Protein AF-A0A2E5D729-F1 (afdb_monomer_lite)

Secondary structure (DSSP, 8-state):
-----SS--PPTTEESSGGGS-TTEEEEESSSSSSSEEEEEPPS--------EEETTS-EESSHHHHHHTT--EEEESPPPP----

Structure (mmCIF, N/CA/C/O backbone):
data_AF-A0A2E5D729-F1
#
_entry.id   AF-A0A2E5D729-F1
#
loop_
_atom_site.group_PDB
_atom_site.id
_atom_site.type_symbol
_atom_site.label_atom_id
_atom_site.label_alt_id
_atom_site.label_comp_id
_atom_site.label_asym_id
_atom_site.label_entity_id
_atom_site.label_seq_id
_atom_site.pdbx_PDB_ins_code
_atom_site.Cartn_x
_atom_site.Cartn_y
_atom_site.Cartn_z
_atom_site.occupancy
_atom_site.B_iso_or_equiv
_atom_site.auth_seq_id
_atom_site.auth_comp_id
_atom_site.auth_asym_id
_atom_site.auth_atom_id
_atom_site.pdbx_PDB_model_num
ATOM 1 N N . MET A 1 1 ? 25.559 -5.937 -29.545 1.00 47.34 1 MET A N 1
ATOM 2 C CA . MET A 1 1 ? 24.169 -6.375 -29.301 1.00 47.34 1 MET A CA 1
ATOM 3 C C . MET A 1 1 ? 23.698 -5.693 -28.034 1.00 47.34 1 MET A C 1
ATOM 5 O O . MET A 1 1 ? 24.494 -5.524 -27.122 1.00 47.34 1 MET A O 1
ATOM 9 N N . ASN A 1 2 ? 22.474 -5.186 -28.075 1.00 48.78 2 ASN A N 1
ATOM 10 C CA . ASN A 1 2 ? 21.964 -4.108 -27.238 1.00 48.78 2 ASN A CA 1
ATOM 11 C C . ASN A 1 2 ? 21.389 -4.677 -25.943 1.00 48.78 2 ASN A C 1
ATOM 13 O O . ASN A 1 2 ? 20.524 -5.545 -26.020 1.00 48.78 2 ASN A O 1
ATOM 17 N N . VAL A 1 3 ? 21.786 -4.143 -24.792 1.00 59.12 3 VAL A N 1
ATOM 18 C CA . VAL A 1 3 ? 20.981 -4.287 -23.577 1.00 59.12 3 VAL A CA 1
ATOM 19 C C . VAL A 1 3 ? 20.228 -2.974 -23.405 1.00 59.12 3 VAL A C 1
ATOM 21 O O . VAL A 1 3 ? 20.817 -1.947 -23.077 1.00 59.12 3 VAL A O 1
ATOM 24 N N . ARG A 1 4 ? 18.931 -2.987 -23.724 1.00 57.50 4 ARG A N 1
ATOM 25 C CA . ARG A 1 4 ? 17.986 -1.964 -23.271 1.00 57.50 4 ARG A CA 1
ATOM 26 C C . ARG A 1 4 ? 17.266 -2.589 -22.083 1.00 57.50 4 ARG A C 1
ATOM 28 O O . ARG A 1 4 ? 16.395 -3.419 -22.295 1.00 57.50 4 ARG A O 1
ATOM 35 N N . GLN A 1 5 ? 17.682 -2.197 -20.884 1.00 54.47 5 GLN A N 1
ATOM 36 C CA . GLN A 1 5 ? 17.130 -2.594 -19.587 1.00 54.47 5 GLN A CA 1
ATOM 37 C C . GLN A 1 5 ? 17.507 -3.996 -19.071 1.00 54.47 5 GLN A C 1
ATOM 39 O O . GLN A 1 5 ? 17.136 -5.021 -19.632 1.00 54.47 5 GLN A O 1
ATOM 44 N N . GLU A 1 6 ? 18.169 -4.020 -17.914 1.00 50.00 6 GLU A N 1
ATOM 45 C CA . GLU A 1 6 ? 18.085 -5.132 -16.964 1.00 50.00 6 GLU A CA 1
ATOM 46 C C . GLU A 1 6 ? 16.758 -4.920 -16.201 1.00 50.00 6 GLU A C 1
ATOM 48 O O . GLU A 1 6 ? 16.716 -4.182 -15.221 1.00 50.00 6 GLU A O 1
ATOM 53 N N . GLY A 1 7 ? 15.639 -5.421 -16.740 1.00 60.22 7 GLY A N 1
ATOM 54 C CA . GLY A 1 7 ? 14.292 -5.198 -16.189 1.00 60.22 7 GLY A CA 1
ATOM 55 C C . GLY A 1 7 ? 13.171 -5.443 -17.208 1.00 60.22 7 GLY A C 1
ATOM 56 O O . GLY A 1 7 ? 13.428 -5.532 -18.408 1.00 60.22 7 GLY A O 1
ATOM 57 N N . ALA A 1 8 ? 11.928 -5.592 -16.739 1.00 61.47 8 ALA A N 1
ATOM 58 C CA . ALA A 1 8 ? 10.761 -5.786 -17.605 1.00 61.47 8 ALA A CA 1
ATOM 59 C C . ALA A 1 8 ? 10.546 -4.577 -18.545 1.00 61.47 8 ALA A C 1
ATOM 61 O O . ALA A 1 8 ? 10.850 -3.442 -18.183 1.00 61.47 8 ALA A O 1
ATOM 62 N N . CYS A 1 9 ? 10.022 -4.809 -19.758 1.00 62.09 9 CYS A N 1
ATOM 63 C CA . CYS A 1 9 ? 9.695 -3.762 -20.740 1.00 62.09 9 CYS A CA 1
ATOM 64 C C . CYS A 1 9 ? 8.449 -2.964 -20.318 1.00 62.09 9 CYS A C 1
ATOM 66 O O . CYS A 1 9 ? 7.403 -3.063 -20.956 1.00 62.09 9 CYS A O 1
ATOM 68 N N . LEU A 1 10 ? 8.553 -2.231 -19.217 1.00 69.25 10 LEU A N 1
ATOM 69 C CA . LEU A 1 10 ? 7.470 -1.450 -18.632 1.00 69.25 10 LEU A CA 1
ATOM 70 C C . LEU A 1 10 ? 7.421 -0.069 -19.291 1.00 69.25 10 LEU A C 1
ATOM 72 O O . LEU A 1 10 ? 8.467 0.521 -19.579 1.00 69.25 10 LEU A O 1
ATOM 76 N N . SER A 1 11 ? 6.217 0.431 -19.579 1.00 75.00 11 SER A N 1
ATOM 77 C CA . SER A 1 11 ? 6.050 1.827 -20.003 1.00 75.00 11 SER A CA 1
ATOM 78 C C . SER A 1 11 ? 6.301 2.782 -18.817 1.00 75.00 11 SER A C 1
ATOM 80 O O . SER A 1 11 ? 6.386 2.330 -17.673 1.00 75.00 11 SER A O 1
ATOM 82 N N . GLU A 1 12 ? 6.499 4.090 -19.052 1.00 75.31 12 GLU A N 1
ATOM 83 C CA . GLU A 1 12 ? 6.798 5.038 -17.960 1.00 75.31 12 GLU A CA 1
ATOM 84 C C . GLU A 1 12 ? 5.724 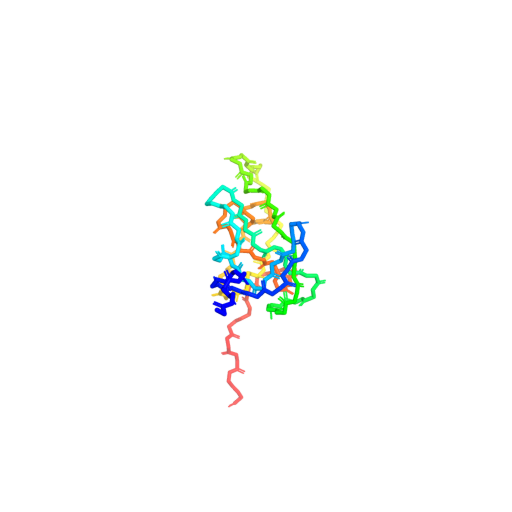4.980 -16.859 1.00 75.31 12 GLU A C 1
ATOM 86 O O . GLU A 1 12 ? 4.561 5.309 -17.086 1.00 75.31 12 GLU A O 1
ATOM 91 N N . GLY A 1 13 ? 6.137 4.568 -15.657 1.00 81.75 13 GLY A N 1
ATOM 92 C CA . GLY A 1 13 ? 5.274 4.463 -14.482 1.00 81.75 13 GLY A CA 1
ATOM 93 C C . GLY A 1 13 ? 4.580 3.111 -14.295 1.00 81.75 13 GLY A C 1
ATOM 94 O O . GLY A 1 13 ? 3.912 2.944 -13.281 1.00 81.75 13 GLY A O 1
ATOM 95 N N . GLU A 1 14 ? 4.727 2.141 -15.200 1.00 92.81 14 GLU A N 1
ATOM 96 C CA . GLU A 1 14 ? 4.282 0.758 -14.973 1.00 92.81 14 GLU A CA 1
ATOM 97 C C . GLU A 1 14 ? 5.278 -0.017 -14.100 1.00 92.81 14 GLU A C 1
ATOM 99 O O . GLU A 1 14 ? 6.484 0.216 -14.142 1.00 92.81 14 GLU A O 1
ATOM 104 N N . CYS A 1 15 ? 4.778 -0.979 -13.328 1.00 93.81 15 CYS A N 1
ATOM 105 C CA . CYS A 1 15 ? 5.589 -1.837 -12.469 1.00 93.81 15 CYS A CA 1
ATOM 106 C C . CYS A 1 15 ? 5.023 -3.254 -12.397 1.00 93.81 15 CYS A C 1
ATOM 108 O O . CYS A 1 15 ? 3.836 -3.493 -12.621 1.00 93.81 15 CYS A O 1
ATOM 110 N N . THR A 1 16 ? 5.876 -4.207 -12.043 1.00 93.50 16 THR A N 1
ATOM 111 C CA . THR A 1 16 ? 5.477 -5.567 -11.644 1.00 93.50 16 THR A CA 1
ATOM 112 C C . THR A 1 16 ? 5.874 -5.887 -10.207 1.00 93.50 16 THR A C 1
ATOM 114 O O . THR A 1 16 ? 5.412 -6.868 -9.621 1.00 93.50 16 THR A O 1
ATOM 117 N N . SER A 1 17 ? 6.723 -5.044 -9.622 1.00 93.25 17 SER A N 1
ATOM 118 C CA . SER A 1 17 ? 7.211 -5.119 -8.256 1.00 93.25 17 SER A CA 1
ATOM 119 C C . SER A 1 17 ? 7.674 -3.742 -7.771 1.00 93.25 17 SER A C 1
ATOM 121 O O . SER A 1 17 ? 7.888 -2.830 -8.566 1.00 93.25 17 SER A O 1
ATOM 123 N N . ASN A 1 18 ? 7.901 -3.593 -6.463 1.00 93.19 18 ASN A N 1
ATOM 124 C CA . ASN A 1 18 ? 8.443 -2.349 -5.898 1.00 93.19 18 ASN A CA 1
ATOM 125 C C . ASN A 1 18 ? 9.861 -2.017 -6.398 1.00 93.19 18 ASN A C 1
ATOM 127 O O . ASN A 1 18 ? 10.259 -0.862 -6.321 1.00 93.19 18 ASN A O 1
ATOM 131 N N . ASN A 1 19 ? 10.614 -2.996 -6.913 1.00 93.00 19 ASN A N 1
ATOM 132 C CA . ASN A 1 19 ? 11.964 -2.767 -7.442 1.00 93.00 19 ASN A CA 1
ATOM 133 C C . ASN A 1 19 ? 11.956 -2.023 -8.784 1.00 93.00 19 ASN A C 1
ATOM 135 O O . ASN A 1 19 ? 12.979 -1.470 -9.175 1.00 93.00 19 ASN A O 1
ATOM 139 N N . ASP A 1 20 ? 10.813 -2.015 -9.471 1.00 92.44 20 ASP A N 1
ATOM 140 C CA . ASP A 1 20 ? 10.633 -1.277 -10.721 1.00 92.44 20 ASP A CA 1
ATOM 141 C C . ASP A 1 20 ? 10.383 0.221 -10.458 1.00 92.44 20 ASP A C 1
ATOM 143 O O . ASP A 1 20 ? 10.439 1.031 -11.381 1.00 92.44 20 ASP A O 1
ATOM 147 N N . CYS A 1 21 ? 10.123 0.599 -9.199 1.00 92.69 21 CYS A N 1
ATOM 148 C CA . CYS A 1 21 ? 9.774 1.955 -8.798 1.00 92.69 21 CYS A CA 1
ATOM 149 C C . CYS A 1 21 ? 10.932 2.675 -8.079 1.00 92.69 21 CYS A C 1
ATOM 151 O O . CYS A 1 21 ? 11.733 2.044 -7.382 1.00 92.69 21 CYS A O 1
ATOM 153 N N . PRO A 1 22 ? 11.011 4.016 -8.178 1.00 91.25 22 PRO A N 1
ATOM 154 C CA . PRO A 1 22 ? 11.881 4.824 -7.325 1.00 91.25 22 PRO A CA 1
ATOM 155 C C . PRO A 1 22 ? 11.601 4.570 -5.836 1.00 91.25 22 PRO A C 1
ATOM 157 O O . PRO A 1 22 ? 10.469 4.300 -5.450 1.00 91.25 22 PRO A O 1
ATOM 160 N N . GLY A 1 23 ? 12.599 4.725 -4.961 1.00 89.44 23 GLY A N 1
ATOM 161 C CA . GLY A 1 23 ? 12.459 4.381 -3.532 1.00 89.44 23 GLY A CA 1
ATOM 162 C C . GLY A 1 23 ? 11.391 5.166 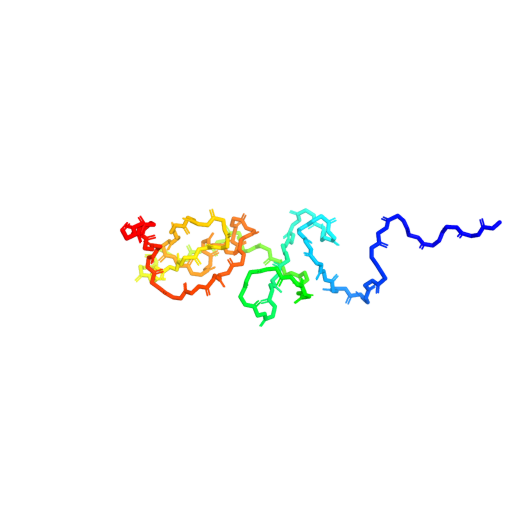-2.742 1.00 89.44 23 GLY A C 1
ATOM 163 O O . GLY A 1 23 ? 10.983 4.734 -1.660 1.00 89.44 23 GLY A O 1
ATOM 164 N N . SER A 1 24 ? 10.927 6.304 -3.268 1.00 92.75 24 SER A N 1
ATOM 165 C CA . SER A 1 24 ? 9.809 7.098 -2.730 1.00 92.75 24 SER A CA 1
ATOM 166 C C . SER A 1 24 ? 8.428 6.607 -3.181 1.00 92.75 24 SER A C 1
ATOM 168 O O . SER A 1 24 ? 7.407 7.146 -2.756 1.00 92.75 24 SER A O 1
ATOM 170 N N . GLU A 1 25 ? 8.382 5.601 -4.045 1.00 96.75 25 GLU A N 1
ATOM 171 C CA . GLU A 1 25 ? 7.175 5.053 -4.647 1.00 96.75 25 GLU A CA 1
ATOM 172 C C . GLU A 1 25 ? 7.044 3.564 -4.323 1.00 96.75 25 GLU A C 1
ATOM 174 O O . GLU A 1 25 ? 7.941 2.928 -3.766 1.00 96.75 25 GLU A O 1
ATOM 179 N N . TYR A 1 26 ? 5.881 3.010 -4.626 1.00 96.31 26 TYR A N 1
ATOM 180 C CA . TYR A 1 26 ? 5.613 1.587 -4.517 1.00 96.31 26 TYR A CA 1
ATOM 181 C C . TYR A 1 26 ? 4.742 1.140 -5.679 1.00 96.31 26 TYR A C 1
ATOM 183 O O . TYR A 1 26 ? 4.050 1.947 -6.300 1.00 96.31 26 TYR A O 1
ATOM 191 N N . CYS A 1 27 ? 4.766 -0.154 -5.963 1.00 96.56 27 CYS A N 1
ATOM 192 C CA . CYS A 1 27 ? 3.963 -0.713 -7.026 1.00 96.56 27 CYS A CA 1
ATOM 193 C C . CYS A 1 27 ? 2.523 -0.915 -6.546 1.00 96.56 27 CYS A C 1
ATOM 195 O O . CYS A 1 27 ? 2.231 -1.837 -5.774 1.00 96.56 27 CYS A O 1
ATOM 197 N N . LEU A 1 28 ? 1.622 -0.044 -7.005 1.00 96.56 28 LEU A N 1
ATOM 198 C CA . LEU A 1 28 ? 0.186 -0.190 -6.811 1.00 96.56 28 LEU A CA 1
ATOM 199 C C . LEU A 1 28 ? -0.361 -1.175 -7.848 1.00 96.56 28 LEU A C 1
ATOM 201 O O . LEU A 1 28 ? -0.480 -0.845 -9.030 1.00 96.56 28 LEU A O 1
ATOM 205 N N . PHE A 1 29 ? -0.729 -2.379 -7.414 1.00 95.75 29 PHE A N 1
ATOM 206 C CA . PHE A 1 29 ? -1.290 -3.388 -8.307 1.00 95.75 29 PHE A CA 1
ATOM 207 C C . PHE A 1 29 ? -2.707 -3.024 -8.741 1.00 95.75 29 PHE A C 1
ATOM 209 O O . PHE A 1 29 ? -3.565 -2.667 -7.935 1.00 95.75 29 PHE A O 1
ATOM 216 N N . THR A 1 30 ? -2.978 -3.181 -10.036 1.00 91.62 30 THR A N 1
ATOM 217 C CA . THR A 1 30 ? -4.315 -2.928 -10.594 1.00 91.62 30 THR A CA 1
ATOM 218 C C . THR A 1 30 ? -5.344 -3.974 -10.164 1.00 91.62 30 THR A C 1
ATOM 220 O O . THR A 1 30 ? -6.542 -3.686 -10.144 1.00 91.62 30 THR A O 1
ATOM 223 N N . ARG A 1 31 ? -4.901 -5.196 -9.831 1.00 89.81 31 ARG A N 1
ATOM 224 C CA . ARG A 1 31 ? -5.763 -6.292 -9.373 1.00 89.81 31 ARG A CA 1
ATOM 225 C C . ARG A 1 31 ? -5.078 -7.167 -8.330 1.00 89.81 31 ARG A C 1
ATOM 227 O O . ARG A 1 31 ? -4.157 -7.905 -8.655 1.00 89.81 31 ARG A O 1
ATOM 234 N N . GLY A 1 32 ? -5.620 -7.163 -7.113 1.00 88.75 32 GLY A N 1
ATOM 235 C CA . GLY A 1 32 ? -5.166 -8.035 -6.032 1.00 88.75 32 GLY A CA 1
ATOM 236 C C . GLY A 1 32 ? -3.687 -7.824 -5.711 1.00 88.75 32 GLY A C 1
ATOM 237 O O . GLY A 1 32 ? -3.230 -6.691 -5.597 1.00 88.75 32 GLY A O 1
ATOM 238 N N . CYS A 1 33 ? -2.954 -8.925 -5.565 1.00 93.06 33 CYS A N 1
ATOM 239 C CA . CYS A 1 33 ? -1.533 -8.907 -5.242 1.00 93.06 33 CYS A CA 1
ATOM 240 C C . CYS A 1 33 ? -0.718 -9.524 -6.372 1.00 93.06 33 CYS A C 1
ATOM 242 O O . CYS A 1 33 ? -0.918 -10.691 -6.710 1.00 93.06 33 CYS A O 1
ATOM 244 N N . GLY A 1 34 ? 0.220 -8.749 -6.912 1.00 87.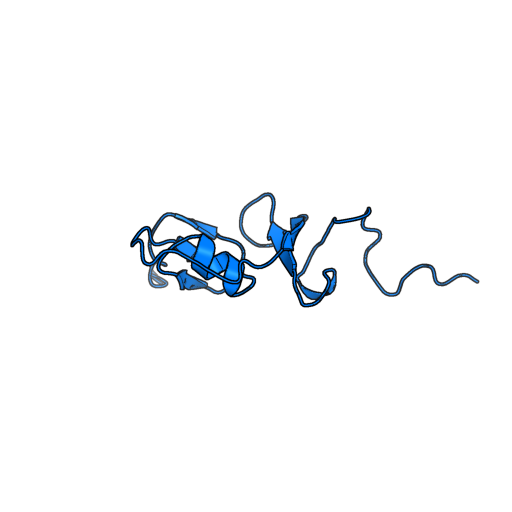88 34 GLY A N 1
ATOM 245 C CA . GLY A 1 34 ? 1.066 -9.152 -8.029 1.00 87.88 34 GLY A CA 1
ATOM 246 C C . GLY A 1 34 ? 0.464 -8.845 -9.403 1.00 87.88 34 GLY A C 1
ATOM 247 O O . GLY A 1 34 ? -0.695 -8.457 -9.540 1.00 87.88 34 GLY A O 1
ATOM 248 N N . GLY A 1 35 ? 1.285 -9.025 -10.436 1.00 88.75 35 GLY A N 1
ATOM 249 C CA . GLY A 1 35 ? 0.950 -8.660 -11.812 1.00 88.75 35 GLY A CA 1
ATOM 250 C C . GLY A 1 35 ? 1.322 -7.214 -12.135 1.00 88.75 35 GLY A C 1
ATOM 251 O O . GLY A 1 35 ? 2.213 -6.644 -11.515 1.00 88.75 35 GLY A O 1
ATOM 252 N N . SER A 1 36 ? 0.657 -6.634 -13.133 1.00 93.00 36 SER A N 1
ATOM 253 C CA . SER A 1 36 ? 0.909 -5.262 -13.573 1.00 93.00 36 SER A CA 1
ATOM 254 C C . SER A 1 36 ? 0.278 -4.235 -12.631 1.00 93.00 36 SER A C 1
ATOM 256 O O . SER A 1 36 ? -0.915 -4.298 -12.296 1.00 93.00 36 SER A O 1
ATOM 258 N N . GLY A 1 37 ? 1.078 -3.253 -12.255 1.00 94.62 37 GLY A N 1
ATOM 259 C CA . GLY A 1 37 ? 0.694 -2.101 -11.464 1.00 94.62 37 GLY A CA 1
ATOM 260 C C . GLY A 1 37 ? 1.267 -0.814 -12.032 1.00 94.62 37 GLY A C 1
ATOM 261 O O . GLY A 1 37 ? 1.845 -0.797 -13.119 1.00 94.62 37 GLY A O 1
ATOM 262 N N . PHE A 1 38 ? 1.120 0.249 -11.253 1.00 95.06 38 PHE A N 1
ATOM 263 C CA . PHE A 1 38 ? 1.754 1.531 -11.517 1.00 95.06 38 PHE A CA 1
ATOM 264 C C . PHE A 1 38 ? 2.514 2.005 -10.286 1.00 95.06 38 PHE A C 1
ATOM 266 O O . PHE A 1 38 ? 2.070 1.782 -9.157 1.00 95.06 38 PHE A O 1
ATOM 273 N N . CYS A 1 39 ? 3.650 2.661 -10.495 1.00 96.12 39 CYS A N 1
ATOM 274 C CA . CYS A 1 39 ? 4.385 3.282 -9.411 1.00 96.12 39 CYS A CA 1
ATOM 275 C C . CYS A 1 39 ? 3.579 4.461 -8.863 1.00 96.12 39 CYS A C 1
ATOM 277 O O . CYS A 1 39 ? 3.180 5.370 -9.591 1.00 96.12 39 CYS A O 1
ATOM 279 N N . GLN A 1 40 ? 3.292 4.409 -7.568 1.00 96.19 40 GLN A N 1
ATOM 280 C CA . GLN A 1 40 ? 2.556 5.440 -6.858 1.00 96.19 40 GLN A CA 1
ATOM 281 C C . GLN A 1 40 ? 3.406 5.975 -5.711 1.00 96.19 40 GLN A C 1
ATOM 283 O O . GLN A 1 40 ? 4.052 5.212 -4.994 1.00 96.19 40 GLN A O 1
ATOM 288 N N . SER A 1 41 ? 3.381 7.290 -5.503 1.00 96.81 41 SER A N 1
ATOM 289 C CA . SER A 1 41 ? 4.076 7.930 -4.387 1.00 96.81 41 SER A CA 1
ATOM 290 C C . SER A 1 41 ? 3.577 7.423 -3.036 1.00 96.81 41 SER A C 1
ATOM 292 O O . SER A 1 41 ? 2.372 7.284 -2.806 1.00 96.81 41 SER A O 1
ATOM 294 N N . ARG A 1 42 ? 4.518 7.168 -2.124 1.00 97.38 42 ARG A N 1
ATOM 295 C CA . ARG A 1 42 ? 4.219 6.763 -0.751 1.00 97.38 42 ARG A CA 1
ATOM 296 C C . ARG A 1 42 ? 3.819 8.004 0.055 1.00 97.38 42 ARG A C 1
ATOM 298 O O . ARG A 1 42 ? 4.611 8.943 0.126 1.00 97.38 42 ARG A O 1
ATOM 305 N N . PRO A 1 43 ? 2.619 8.048 0.657 1.00 96.81 43 PRO A N 1
ATOM 306 C CA . PRO A 1 43 ? 2.220 9.178 1.483 1.00 96.81 43 PRO A CA 1
ATOM 307 C C . PRO A 1 43 ? 3.111 9.281 2.728 1.00 96.81 43 PRO A C 1
ATOM 309 O O . PRO A 1 43 ? 3.350 8.289 3.413 1.00 96.81 43 PRO A O 1
ATOM 312 N N . GLU A 1 44 ? 3.581 10.491 3.034 1.00 96.00 44 GLU A N 1
ATOM 313 C CA . GLU A 1 44 ? 4.357 10.774 4.254 1.00 96.00 44 GLU A CA 1
ATOM 314 C C . GLU A 1 44 ? 3.464 10.914 5.493 1.00 96.00 44 GLU A C 1
ATOM 316 O O . GLU A 1 44 ? 3.889 10.638 6.614 1.00 96.00 44 GLU A O 1
ATOM 321 N N . PHE A 1 45 ? 2.211 11.331 5.289 1.00 96.81 45 PHE A N 1
ATOM 322 C CA . PHE A 1 45 ? 1.256 11.616 6.353 1.00 96.81 45 PHE A CA 1
ATOM 323 C C . PHE A 1 45 ? -0.056 10.879 6.111 1.00 96.81 45 PHE A C 1
ATOM 325 O O . PHE A 1 45 ? -0.650 10.981 5.038 1.00 96.81 45 PHE A O 1
ATOM 332 N N . CYS A 1 46 ? -0.537 10.200 7.150 1.00 97.38 46 CYS A N 1
ATOM 333 C CA . CYS A 1 46 ? -1.830 9.5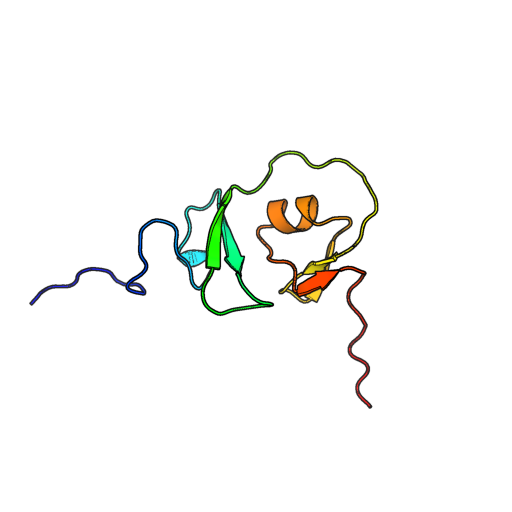33 7.168 1.00 97.38 46 CYS A CA 1
ATOM 334 C C . CYS A 1 46 ? -2.627 9.984 8.389 1.00 97.38 46 CYS A C 1
ATOM 336 O O . CYS A 1 46 ? -2.081 10.158 9.479 1.00 97.38 46 CYS A O 1
ATOM 338 N N . LEU A 1 47 ? -3.934 10.174 8.208 1.00 96.94 47 LEU A N 1
ATOM 339 C CA . LEU A 1 47 ? -4.834 10.395 9.333 1.00 96.94 47 LEU A CA 1
ATOM 340 C C . LEU A 1 47 ? -4.968 9.098 10.139 1.00 96.94 47 LEU A C 1
ATOM 342 O O . LEU A 1 47 ? -5.052 8.015 9.562 1.00 96.94 47 LEU A O 1
ATOM 346 N N . ALA A 1 48 ? -5.068 9.223 11.462 1.00 95.94 48 ALA A N 1
ATOM 347 C CA . ALA A 1 48 ? -5.310 8.104 12.374 1.00 95.94 48 ALA A CA 1
ATOM 348 C C . ALA A 1 48 ? -6.793 7.677 12.360 1.00 95.94 48 ALA A C 1
ATOM 350 O O . ALA A 1 48 ? -7.484 7.718 13.378 1.00 95.94 48 ALA A O 1
ATOM 351 N N . VAL A 1 49 ? -7.303 7.327 11.178 1.00 97.31 49 VAL A N 1
ATOM 352 C CA . VAL A 1 49 ? -8.656 6.798 10.975 1.00 97.31 49 VAL A CA 1
ATOM 353 C C . VAL A 1 49 ? -8.579 5.281 10.923 1.00 97.31 49 VAL A C 1
ATOM 355 O O . VAL A 1 49 ? -7.766 4.724 10.186 1.00 97.31 49 VAL A O 1
ATOM 358 N N . TRP A 1 50 ? -9.441 4.622 11.696 1.00 97.25 50 TRP A N 1
ATOM 359 C CA . TRP A 1 50 ? -9.558 3.170 11.685 1.00 97.25 50 TRP A CA 1
ATOM 360 C C . TRP A 1 50 ? -10.509 2.709 10.573 1.00 97.25 50 TRP A C 1
ATOM 362 O O . TRP A 1 50 ? -11.727 2.736 10.741 1.00 97.25 50 TRP A O 1
ATOM 372 N N . ASP A 1 51 ? -9.932 2.287 9.451 1.00 98.19 51 ASP A N 1
ATOM 373 C CA . ASP A 1 51 ? -10.598 1.693 8.285 1.00 98.19 51 ASP A CA 1
ATOM 374 C C . ASP A 1 51 ? -9.719 0.555 7.728 1.00 98.19 51 ASP A C 1
ATOM 376 O O . ASP A 1 51 ? -9.023 0.724 6.724 1.00 98.19 51 ASP A O 1
ATOM 380 N N . PRO A 1 52 ? -9.635 -0.582 8.440 1.00 98.06 52 PRO A N 1
ATOM 381 C CA . PRO A 1 52 ? -8.542 -1.524 8.276 1.00 98.06 52 PRO A CA 1
ATOM 382 C C . PRO A 1 52 ? -8.517 -2.171 6.895 1.00 98.06 52 PRO A C 1
ATOM 384 O O . PRO A 1 52 ? -9.555 -2.473 6.306 1.00 98.06 52 PRO A O 1
ATOM 387 N N . VAL A 1 53 ? -7.311 -2.476 6.425 1.00 98.06 53 VAL A N 1
ATOM 388 C CA . VAL A 1 53 ? -7.073 -3.178 5.159 1.00 98.06 53 VAL A CA 1
ATOM 389 C C . VAL A 1 53 ? -6.069 -4.308 5.345 1.00 98.06 53 VAL A C 1
ATOM 391 O O . VAL A 1 53 ? -5.184 -4.239 6.202 1.00 98.06 53 VAL A O 1
ATOM 394 N N . CYS A 1 54 ? -6.186 -5.346 4.520 1.00 97.69 54 CYS A N 1
ATOM 395 C CA . CYS A 1 54 ? -5.214 -6.424 4.459 1.00 97.69 54 CYS A CA 1
ATOM 396 C C . CYS A 1 54 ? -4.249 -6.152 3.307 1.00 97.69 54 CYS A C 1
ATOM 398 O O . CYS A 1 54 ? -4.668 -6.085 2.148 1.00 97.69 54 CYS A O 1
ATOM 400 N N . GLY A 1 55 ? -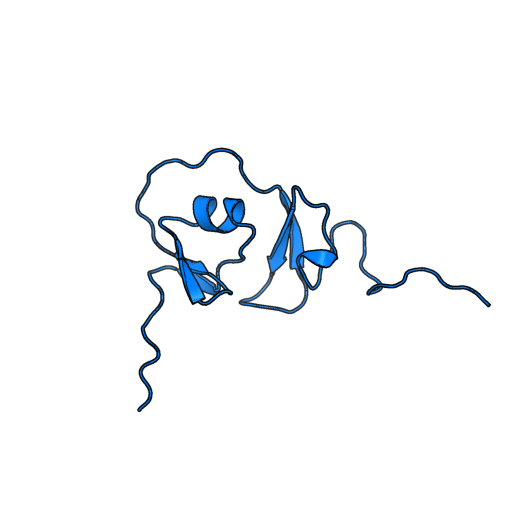2.972 -5.971 3.630 1.00 97.19 55 GLY A N 1
ATOM 401 C CA . GLY A 1 55 ? -1.906 -5.768 2.660 1.00 97.19 55 GLY A CA 1
ATOM 402 C C . GLY A 1 55 ? -1.549 -7.050 1.912 1.00 97.19 55 GLY A C 1
ATOM 403 O O . GLY A 1 55 ? -1.803 -8.166 2.371 1.00 97.19 55 GLY A O 1
ATOM 404 N N . CYS A 1 56 ? -0.915 -6.891 0.755 1.00 96.44 56 CYS A N 1
ATOM 405 C CA . CYS A 1 56 ? -0.381 -8.001 -0.032 1.00 96.44 56 CYS A CA 1
ATOM 406 C C . CYS A 1 56 ? 0.764 -8.763 0.645 1.00 96.44 56 CYS A C 1
ATOM 408 O O . CYS A 1 56 ? 1.112 -9.858 0.215 1.00 96.44 56 CYS A O 1
ATOM 410 N N . ASP A 1 57 ? 1.323 -8.207 1.715 1.00 96.00 57 ASP A N 1
ATOM 411 C CA . ASP A 1 57 ? 2.303 -8.843 2.592 1.00 96.00 57 ASP A CA 1
ATOM 412 C C . ASP A 1 57 ? 1.660 -9.638 3.747 1.00 96.00 57 ASP A C 1
ATOM 414 O O . ASP A 1 57 ? 2.359 -10.158 4.616 1.00 96.00 57 ASP A O 1
ATOM 418 N N . GLY A 1 58 ? 0.325 -9.727 3.777 1.00 95.06 58 GLY A N 1
ATOM 419 C CA . GLY A 1 58 ? -0.425 -10.436 4.811 1.00 95.06 58 GLY A CA 1
ATOM 420 C C . GLY A 1 58 ? -0.541 -9.678 6.135 1.00 95.06 58 GLY A C 1
ATOM 421 O O . GLY A 1 58 ? -1.007 -10.254 7.121 1.00 95.06 58 GLY A O 1
ATOM 422 N N . ARG A 1 59 ? -0.149 -8.397 6.188 1.00 96.94 59 ARG A N 1
ATOM 423 C CA . ARG A 1 59 ? -0.271 -7.559 7.387 1.00 96.94 59 ARG A CA 1
ATOM 424 C C . ARG A 1 59 ? -1.537 -6.716 7.338 1.00 96.94 59 ARG A C 1
ATOM 426 O O . ARG A 1 59 ? -1.975 -6.256 6.287 1.00 96.94 59 ARG A O 1
ATOM 433 N N . THR A 1 60 ? -2.135 -6.511 8.507 1.00 97.75 60 THR A N 1
ATOM 434 C CA . THR A 1 60 ? -3.253 -5.575 8.655 1.00 97.75 60 THR A CA 1
ATOM 435 C C . THR A 1 60 ? -2.712 -4.175 8.891 1.00 97.75 60 THR A C 1
ATOM 437 O O . THR A 1 60 ? -1.891 -3.985 9.788 1.00 97.75 60 THR A O 1
ATOM 440 N N . TYR A 1 61 ? -3.212 -3.213 8.125 1.00 98.12 61 TYR A N 1
ATOM 441 C CA . TYR A 1 61 ? -2.941 -1.787 8.294 1.00 98.12 61 TYR A CA 1
ATOM 442 C C . TYR A 1 61 ? -4.191 -1.087 8.821 1.00 98.12 61 TYR A C 1
ATOM 444 O O . TYR A 1 61 ? -5.303 -1.541 8.540 1.00 98.12 61 TYR A O 1
ATOM 452 N N . GLY A 1 62 ? -4.022 -0.001 9.583 1.00 98.12 62 GLY A N 1
ATOM 453 C CA . GLY A 1 62 ? -5.142 0.742 10.160 1.00 98.12 62 GLY A CA 1
ATOM 454 C C . GLY A 1 62 ? -6.009 1.410 9.099 1.00 98.12 62 GLY A C 1
ATOM 455 O O . GLY A 1 62 ? -7.210 1.554 9.312 1.00 98.12 62 GLY A O 1
ATOM 456 N N . ASN A 1 63 ? -5.417 1.755 7.951 1.00 98.12 63 ASN A N 1
ATOM 457 C CA . ASN A 1 63 ? -6.109 2.197 6.743 1.00 98.12 63 ASN A CA 1
ATOM 458 C C . ASN A 1 63 ? -5.251 2.033 5.474 1.00 98.12 63 ASN A C 1
ATOM 460 O O . ASN A 1 63 ? -4.070 1.683 5.530 1.00 98.12 63 ASN A O 1
ATOM 464 N N . ALA A 1 64 ? -5.853 2.301 4.311 1.00 98.00 64 ALA A N 1
ATOM 465 C CA . ALA A 1 64 ? -5.179 2.225 3.012 1.00 98.00 64 ALA A CA 1
ATOM 466 C C . ALA A 1 64 ? -3.998 3.203 2.869 1.00 98.00 64 ALA A C 1
ATOM 468 O O . ALA A 1 64 ? -3.027 2.884 2.186 1.00 98.00 64 ALA A O 1
ATOM 469 N N . CYS A 1 65 ? -4.048 4.368 3.526 1.00 98.25 65 CYS A N 1
ATOM 470 C CA . CYS A 1 65 ? -2.932 5.313 3.511 1.00 98.25 65 CYS A CA 1
ATOM 471 C C . CYS A 1 65 ? -1.718 4.725 4.233 1.00 98.25 65 CYS A C 1
ATOM 473 O O . CYS A 1 65 ? -0.618 4.756 3.693 1.00 98.25 65 CYS A O 1
ATOM 475 N N . GLU A 1 66 ? -1.913 4.136 5.415 1.00 98.38 66 GLU A N 1
ATOM 476 C CA . GLU A 1 66 ? -0.831 3.491 6.166 1.00 98.38 66 GLU A CA 1
ATOM 477 C C . GLU A 1 66 ? -0.208 2.318 5.391 1.00 98.38 66 GLU A C 1
ATOM 479 O O . GLU A 1 66 ? 1.013 2.146 5.415 1.00 98.38 66 GLU A O 1
ATOM 484 N N . ALA A 1 67 ? -1.018 1.548 4.654 1.00 98.12 67 ALA A N 1
ATOM 485 C CA . ALA A 1 67 ? -0.521 0.503 3.754 1.00 98.12 67 ALA A CA 1
ATOM 486 C C . ALA A 1 67 ? 0.344 1.089 2.622 1.00 98.12 67 ALA A C 1
ATOM 488 O O . ALA A 1 67 ? 1.472 0.641 2.402 1.00 98.12 67 ALA A O 1
ATOM 489 N N . ALA A 1 68 ? -0.133 2.147 1.960 1.00 97.75 68 ALA A N 1
ATOM 490 C CA . ALA A 1 68 ? 0.612 2.841 0.911 1.00 97.75 68 ALA A CA 1
ATOM 491 C C . ALA A 1 68 ? 1.906 3.485 1.444 1.00 97.75 68 ALA A C 1
ATOM 493 O O . ALA A 1 68 ? 2.950 3.403 0.798 1.00 97.75 68 ALA A O 1
ATOM 494 N N . ALA A 1 69 ? 1.886 4.069 2.647 1.00 98.06 69 ALA A N 1
ATOM 495 C CA . ALA A 1 69 ? 3.070 4.628 3.304 1.00 98.06 69 ALA A CA 1
ATOM 496 C C . ALA A 1 69 ? 4.135 3.546 3.549 1.00 98.06 69 ALA A C 1
ATOM 498 O O . ALA A 1 69 ? 5.332 3.782 3.369 1.00 98.06 69 ALA A O 1
ATOM 499 N N . ALA A 1 70 ? 3.711 2.324 3.879 1.00 97.62 70 ALA A N 1
ATOM 500 C CA . ALA A 1 70 ? 4.585 1.158 3.985 1.00 97.62 70 ALA A CA 1
ATOM 501 C C . ALA A 1 70 ? 5.021 0.574 2.625 1.00 97.62 70 ALA A C 1
ATOM 503 O O . ALA A 1 70 ? 5.858 -0.325 2.596 1.00 97.62 70 ALA A O 1
ATOM 504 N N . GLY A 1 71 ? 4.498 1.093 1.511 1.00 97.38 71 GLY A N 1
ATOM 505 C CA . GLY A 1 71 ? 4.782 0.616 0.160 1.00 97.38 71 GLY A CA 1
ATOM 506 C C . GLY A 1 71 ? 4.091 -0.704 -0.180 1.00 97.38 71 GLY A C 1
ATOM 507 O O . GLY A 1 71 ? 4.640 -1.517 -0.927 1.00 97.38 71 GLY A O 1
ATOM 508 N N . VAL A 1 72 ? 2.914 -0.945 0.401 1.00 97.88 72 VAL A N 1
ATOM 509 C CA . VAL A 1 72 ? 2.180 -2.205 0.285 1.00 97.88 72 VAL A CA 1
ATOM 510 C C . VAL A 1 72 ? 0.834 -1.975 -0.394 1.00 97.88 72 VAL A C 1
ATOM 512 O O . VAL A 1 72 ? -0.012 -1.226 0.089 1.00 97.88 72 VAL A O 1
ATOM 515 N N . SER A 1 73 ? 0.620 -2.676 -1.509 1.00 97.31 73 SER A N 1
ATOM 516 C CA . SER A 1 73 ? -0.688 -2.755 -2.163 1.00 97.31 73 SER A CA 1
ATOM 517 C C . SER A 1 73 ? -1.718 -3.461 -1.278 1.00 97.31 73 SER A C 1
ATOM 519 O O . SER A 1 73 ? -1.395 -4.396 -0.541 1.00 97.31 73 SER A O 1
ATOM 521 N N . VAL A 1 74 ? -2.978 -3.039 -1.378 1.00 97.25 74 VAL A N 1
ATOM 522 C CA . VAL A 1 74 ? -4.094 -3.616 -0.619 1.00 97.25 74 VAL A CA 1
ATOM 523 C C . VAL A 1 74 ? -4.663 -4.833 -1.348 1.00 97.25 74 VAL A C 1
ATOM 525 O O . VAL A 1 74 ? -5.110 -4.732 -2.487 1.00 97.25 74 VAL A O 1
ATOM 528 N N . LEU A 1 75 ? -4.710 -5.977 -0.661 1.00 95.69 75 LEU A N 1
ATOM 529 C CA . LEU A 1 75 ? -5.371 -7.192 -1.141 1.00 95.69 75 LEU A CA 1
ATOM 530 C C . LEU A 1 75 ? -6.894 -7.064 -1.052 1.00 95.69 75 LEU A C 1
ATOM 532 O O . LEU A 1 75 ? -7.617 -7.417 -1.982 1.00 95.69 75 LEU A O 1
ATOM 536 N N . ARG A 1 76 ? -7.382 -6.623 0.111 1.00 95.44 76 ARG A N 1
ATOM 537 C CA . ARG A 1 76 ? -8.810 -6.463 0.401 1.00 95.44 76 ARG A CA 1
ATOM 538 C C . ARG A 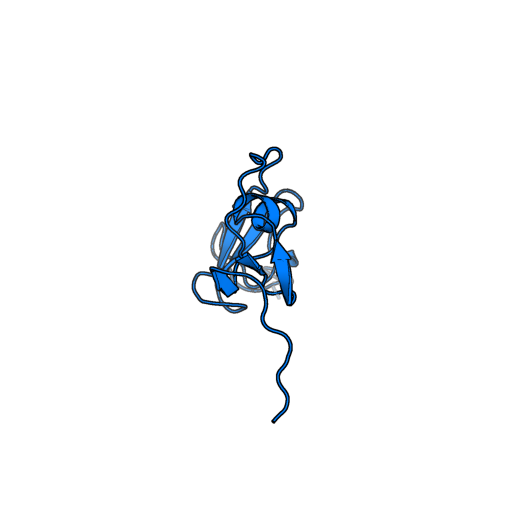1 76 ? -9.045 -5.474 1.537 1.00 95.44 76 ARG A C 1
ATOM 540 O O . ARG A 1 76 ? -8.165 -5.255 2.369 1.00 95.44 76 ARG A O 1
ATOM 547 N N . SER A 1 77 ? -10.265 -4.952 1.599 1.00 96.31 77 SER A N 1
ATOM 548 C CA . SER A 1 77 ? -10.764 -4.238 2.770 1.00 96.31 77 SER A CA 1
ATOM 549 C C . SER A 1 77 ? -10.950 -5.177 3.967 1.00 96.31 77 SER A C 1
ATOM 551 O O . SER A 1 77 ? -11.159 -6.387 3.820 1.00 96.31 77 SER A O 1
ATOM 553 N N . GLY A 1 78 ? -10.879 -4.600 5.162 1.00 96.88 78 GLY A N 1
ATOM 554 C CA . GLY A 1 78 ? -10.919 -5.312 6.431 1.00 96.88 78 GLY A CA 1
ATOM 555 C C . GLY A 1 78 ? -9.562 -5.875 6.850 1.00 96.88 78 GLY A C 1
ATOM 556 O O . GLY A 1 78 ? -8.593 -5.896 6.095 1.00 96.88 78 GLY A O 1
ATOM 557 N N . VAL A 1 79 ? -9.507 -6.370 8.085 1.00 97.12 79 VAL A N 1
ATOM 558 C CA . VAL A 1 79 ? -8.306 -7.007 8.636 1.00 97.12 79 VAL A CA 1
ATOM 559 C C . VAL A 1 79 ? -7.913 -8.264 7.848 1.00 97.12 79 VAL A C 1
ATOM 561 O O . VAL A 1 79 ? -8.741 -8.934 7.214 1.00 97.12 79 VAL A O 1
ATOM 564 N N . CYS A 1 80 ? -6.636 -8.634 7.910 1.00 95.81 80 CYS A N 1
ATOM 565 C CA . CYS A 1 80 ? -6.216 -9.941 7.431 1.00 95.81 80 CYS A CA 1
ATOM 566 C C . CYS A 1 80 ? -6.889 -11.035 8.262 1.00 95.81 80 CYS A C 1
ATOM 568 O O . CYS A 1 80 ? -7.002 -10.961 9.484 1.00 95.81 80 CYS A O 1
ATOM 570 N N . LEU A 1 81 ? -7.368 -12.055 7.560 1.00 89.12 81 LEU A N 1
ATOM 571 C CA . LEU A 1 81 ? -7.954 -13.227 8.182 1.00 89.12 81 LEU A CA 1
ATOM 572 C C . LEU A 1 81 ? -6.784 -14.127 8.573 1.00 89.12 81 LEU A C 1
ATOM 574 O O . LEU A 1 81 ? -5.850 -14.245 7.773 1.00 89.12 81 LEU A O 1
ATOM 578 N N . PRO A 1 82 ? -6.822 -14.766 9.752 1.00 79.50 82 PRO A N 1
ATOM 579 C CA . PRO A 1 82 ? -5.892 -15.848 10.026 1.00 79.50 82 PRO A CA 1
ATOM 580 C C . PRO A 1 82 ? -6.014 -16.874 8.897 1.00 79.50 82 PRO A C 1
ATOM 582 O O . PRO A 1 82 ? -7.124 -17.108 8.405 1.00 79.50 82 PRO A O 1
ATOM 585 N N . ILE A 1 83 ? -4.891 -17.466 8.479 1.00 69.25 83 ILE A N 1
ATOM 586 C CA . ILE A 1 83 ? -4.939 -18.676 7.660 1.00 69.25 83 ILE A CA 1
ATOM 587 C C . ILE A 1 83 ? -5.775 -19.692 8.441 1.00 69.25 83 ILE A C 1
ATOM 589 O O . ILE A 1 83 ? -5.370 -20.208 9.478 1.00 69.25 83 ILE A O 1
ATOM 593 N N . ARG A 1 84 ? -7.029 -19.875 8.035 1.00 62.69 84 ARG A N 1
ATOM 594 C CA . ARG A 1 84 ? -7.842 -20.973 8.538 1.00 62.69 84 ARG A CA 1
ATOM 595 C C . ARG A 1 84 ? -7.505 -22.127 7.621 1.00 62.69 84 ARG A C 1
ATOM 597 O O . ARG A 1 84 ? -8.171 -22.313 6.606 1.00 62.69 84 ARG A O 1
ATOM 604 N N . ASP A 1 85 ? -6.406 -22.800 7.940 1.00 53.94 85 ASP A N 1
ATOM 605 C CA . ASP A 1 85 ? -6.178 -24.144 7.432 1.00 53.94 85 ASP A CA 1
ATOM 606 C C . ASP A 1 85 ? -7.408 -24.987 7.827 1.00 53.94 85 ASP A C 1
ATOM 608 O O . ASP A 1 85 ? -7.828 -24.913 8.991 1.00 53.94 85 ASP A O 1
ATOM 612 N N . PRO A 1 86 ? -8.065 -25.674 6.874 1.00 64.81 86 PRO A N 1
ATOM 613 C CA . PRO A 1 86 ? -9.168 -26.579 7.176 1.00 64.81 86 PRO A CA 1
ATOM 614 C C . PRO A 1 86 ? -8.714 -27.811 7.967 1.00 64.81 86 PRO A C 1
ATOM 616 O O . PRO A 1 86 ? -7.580 -28.292 7.738 1.00 64.81 86 PRO A O 1
#

Radius of gyration: 14.86 Å; chains: 1; bounding box: 35×38×42 Å

Sequence (86 aa):
MNVRQEGACLSEGECTSNNDCPGSEYCLFTRGCGGSGFCQSRPEFCLAVWDPVCGCDGRTYGNACEAAAAGVSVLRSGVCLPIRDP

pLDDT: mean 88.65, std 14.23, range [47.34, 98.38]

Foldseek 3Di:
DDDPDPDDPDDVFKDQFQVVEDPQWAFADPAAAGDIGGTDGQDPDDDQAQFWFQWSVRAIDSDPNRCSNVRTYTRGTDGRDPPPDD